Protein AF-A0A0K2XZB3-F1 (afdb_monomer)

InterPro domains:
  IPR000307 Small ribosomal subunit protein bS16 [MF_00385] (25-99)
  IPR000307 Small ribosomal subunit protein bS16 [PF00886] (32-90)
  IPR000307 Small ribosomal subunit protein bS16 [PTHR12919] (28-97)
  IPR000307 Small ribosomal subunit protein bS16 [TIGR00002] (28-97)
  IPR020592 Small ribosomal subunit protein bS16, conserved site [PS00732] (26-35)
  IPR023803 Small ribosomal subunit protein bS16 domain superfamily [G3DSA:3.30.1320.10] (10-99)
  IPR023803 Small ribosomal subunit protein bS16 domain superfamily [SSF54565] (26-97)

Foldseek 3Di:
DVVVVVVVVVVVVVVVVVQLVQLLQKAFEWAWDDDVVFTKTWGFIAGNPDDRNDDGPDTFWIWGVPDVVTDTDGNPVVVVVSVVSNYYYDPVVVVSVVD

Solvent-accessible surface area (backbone atoms only — not comparable to full-atom values): 5545 Å² total; per-residue (Å²): 112,73,70,58,56,56,51,53,54,51,51,53,54,51,52,50,54,51,48,51,55,52,25,61,41,22,29,35,36,74,24,76,43,74,54,91,99,40,66,30,31,37,34,27,35,27,56,64,88,52,58,71,74,51,86,61,79,44,76,49,35,37,37,34,76,78,45,90,71,66,46,73,46,69,45,63,68,61,51,51,51,42,46,73,64,42,33,42,70,35,74,69,50,56,58,59,77,74,108

Structure (mmCIF, N/CA/C/O backbone):
data_AF-A0A0K2XZB3-F1
#
_entry.id   AF-A0A0K2XZB3-F1
#
loop_
_atom_site.group_PDB
_atom_site.id
_atom_site.type_symbol
_atom_site.label_atom_id
_atom_site.label_alt_id
_atom_site.label_comp_id
_atom_site.label_asym_id
_atom_site.label_entity_id
_atom_site.label_seq_id
_atom_site.pdbx_PDB_ins_code
_atom_site.Cartn_x
_atom_site.Cartn_y
_atom_site.Cartn_z
_atom_site.occupancy
_atom_site.B_iso_or_equiv
_atom_site.auth_seq_id
_atom_site.auth_comp_id
_atom_site.auth_asym_id
_atom_site.auth_atom_id
_atom_site.pdbx_PDB_model_num
ATOM 1 N N . MET A 1 1 ? -35.235 17.459 28.196 1.00 66.69 1 MET A N 1
ATOM 2 C CA . MET A 1 1 ? -33.945 17.971 27.679 1.00 66.69 1 MET A CA 1
ATOM 3 C C . MET A 1 1 ? -32.766 17.038 27.978 1.00 66.69 1 MET A C 1
ATOM 5 O O . MET A 1 1 ? -32.138 16.607 27.024 1.00 66.69 1 MET A O 1
ATOM 9 N N . LEU A 1 2 ? -32.527 16.608 29.227 1.00 73.12 2 LEU A N 1
ATOM 10 C CA . LEU A 1 2 ? -31.415 15.694 29.593 1.00 73.12 2 LEU A CA 1
ATOM 11 C C . LEU A 1 2 ? -31.418 14.312 28.899 1.00 73.12 2 LEU A C 1
ATOM 13 O O . LEU A 1 2 ? -30.364 13.754 28.617 1.00 73.12 2 LEU A O 1
ATOM 17 N N . LYS A 1 3 ? -32.592 13.748 28.578 1.00 77.06 3 LYS A N 1
ATOM 18 C CA . LYS A 1 3 ? -32.668 12.493 27.803 1.00 77.06 3 LYS A CA 1
ATOM 19 C C . LYS A 1 3 ? -32.130 12.648 26.373 1.00 77.06 3 LYS A C 1
ATOM 21 O O . LYS A 1 3 ? -31.549 11.704 25.852 1.00 77.06 3 LYS A O 1
ATOM 26 N N . GLN A 1 4 ? -32.302 13.823 25.762 1.00 78.19 4 GLN A N 1
ATOM 27 C CA . GLN A 1 4 ? -31.879 14.085 24.384 1.00 78.1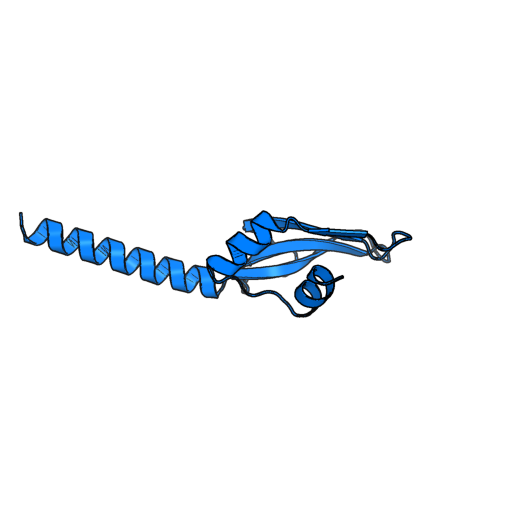9 4 GLN A CA 1
ATOM 28 C C . GLN A 1 4 ? -30.353 14.228 24.286 1.00 78.19 4 GLN A C 1
ATOM 30 O O . GLN A 1 4 ? -29.757 13.677 23.366 1.00 78.19 4 GLN A O 1
ATOM 35 N N . SER A 1 5 ? -29.717 14.902 25.255 1.00 77.94 5 SER A N 1
ATOM 36 C CA . SER A 1 5 ? -28.254 15.047 25.299 1.00 77.94 5 SER A CA 1
ATOM 37 C C . SER A 1 5 ? -27.554 13.701 25.500 1.00 77.94 5 SER A C 1
ATOM 39 O O . SER A 1 5 ? -26.601 13.394 24.792 1.00 77.94 5 SER A O 1
ATOM 41 N N . LEU A 1 6 ? -28.088 12.847 26.381 1.00 81.31 6 LEU A N 1
ATOM 42 C CA . LEU A 1 6 ? -27.543 11.509 26.627 1.00 81.31 6 LEU A CA 1
ATOM 43 C C . LEU A 1 6 ? -27.690 10.570 25.411 1.00 81.31 6 LEU A C 1
ATOM 45 O O . LEU A 1 6 ? -26.861 9.687 25.200 1.00 81.31 6 LEU A O 1
ATOM 49 N N . LEU A 1 7 ? -28.757 10.732 24.618 1.00 79.00 7 LEU A N 1
ATOM 50 C CA . LEU A 1 7 ? -28.970 9.990 23.367 1.00 79.00 7 LEU A CA 1
ATOM 51 C C . LEU A 1 7 ? -27.966 10.405 22.278 1.00 79.00 7 LEU A C 1
ATOM 53 O O . LEU A 1 7 ? -27.424 9.531 21.604 1.00 79.00 7 LEU A O 1
ATOM 57 N N . LEU A 1 8 ? -27.689 11.707 22.151 1.00 77.62 8 LEU A N 1
ATOM 58 C CA . LEU A 1 8 ? -26.716 12.266 21.201 1.00 77.62 8 LEU A CA 1
ATOM 59 C C . LEU A 1 8 ? -25.267 11.865 21.529 1.00 77.62 8 LEU A C 1
ATOM 61 O O . LEU A 1 8 ? -24.496 11.513 20.635 1.00 77.62 8 LEU A O 1
ATOM 65 N N . GLU A 1 9 ? -24.883 11.854 22.808 1.00 85.38 9 GLU A N 1
ATOM 66 C CA . GLU A 1 9 ? -23.560 11.352 23.207 1.00 85.38 9 GLU A CA 1
ATOM 67 C C . GLU A 1 9 ? -23.398 9.862 22.881 1.00 85.38 9 GLU A C 1
ATOM 69 O O . GLU A 1 9 ? -22.380 9.443 22.325 1.00 85.38 9 GLU A O 1
ATOM 74 N N . LYS A 1 10 ? -24.426 9.050 23.159 1.00 77.75 10 LYS A N 1
ATOM 75 C CA . LYS A 1 10 ? -24.409 7.612 22.857 1.00 77.75 10 LYS A CA 1
ATOM 76 C C . LYS A 1 10 ? -24.311 7.329 21.357 1.00 77.75 10 LYS A C 1
ATOM 78 O O . LYS A 1 10 ? -23.560 6.430 20.979 1.00 77.75 10 LYS A O 1
ATOM 83 N N . SER A 1 11 ? -25.024 8.071 20.503 1.00 77.25 11 SER A N 1
ATOM 84 C CA . SER A 1 11 ? -24.941 7.881 19.045 1.00 77.25 11 SER A CA 1
ATOM 85 C C . SER A 1 11 ? -23.543 8.202 18.517 1.00 77.25 11 SER A C 1
ATOM 87 O O . SER A 1 11 ? -22.977 7.402 17.775 1.00 77.25 11 SER A O 1
ATOM 89 N N . THR A 1 12 ? -22.941 9.292 18.998 1.00 86.19 12 THR A N 1
ATOM 90 C CA . THR A 1 12 ? -21.577 9.707 18.633 1.00 86.19 12 THR A CA 1
ATOM 91 C C . THR A 1 12 ? -20.544 8.633 18.991 1.00 86.19 12 THR A C 1
ATOM 93 O O . THR A 1 12 ? -19.679 8.283 18.188 1.00 86.19 12 THR A O 1
ATOM 96 N N . ILE A 1 13 ? -20.650 8.044 20.186 1.00 85.12 13 ILE A N 1
ATOM 97 C CA . ILE A 1 13 ? -19.749 6.969 20.631 1.00 85.12 13 ILE A CA 1
ATOM 98 C C . ILE A 1 13 ? -19.900 5.715 19.756 1.00 85.12 13 ILE A C 1
ATOM 100 O O . ILE A 1 13 ? -18.898 5.101 19.383 1.00 85.12 13 ILE A O 1
ATOM 104 N N . ILE A 1 14 ? -21.130 5.331 19.403 1.00 81.12 14 ILE A N 1
ATOM 105 C CA . ILE A 1 14 ? -21.391 4.156 18.557 1.00 81.12 14 ILE A CA 1
ATOM 106 C C . ILE A 1 14 ? -20.852 4.367 17.138 1.00 81.12 14 ILE A C 1
ATOM 108 O O . ILE A 1 14 ? -20.216 3.463 16.590 1.00 81.12 14 ILE A O 1
ATOM 112 N N . GLU A 1 15 ? -21.065 5.544 16.554 1.00 79.44 15 GLU A N 1
ATOM 113 C CA . GLU A 1 15 ? -20.529 5.897 15.237 1.00 79.44 15 GLU A CA 1
ATOM 114 C C . GLU A 1 15 ? -19.000 5.852 15.228 1.00 79.44 15 GLU A C 1
ATOM 116 O O . GLU A 1 15 ? -18.410 5.221 14.346 1.00 79.44 15 GLU A O 1
ATOM 121 N N . ASN A 1 16 ? -18.361 6.412 16.258 1.00 80.62 16 ASN A N 1
ATOM 122 C CA . ASN A 1 16 ? -16.913 6.351 16.427 1.00 80.62 16 ASN A CA 1
ATOM 123 C C . ASN A 1 16 ? -16.420 4.902 16.537 1.00 80.62 16 ASN A C 1
ATOM 125 O O . ASN A 1 16 ? -15.520 4.513 15.798 1.00 80.62 16 ASN A O 1
ATOM 129 N N . LEU A 1 17 ? -17.051 4.063 17.367 1.00 78.81 17 LEU A N 1
ATOM 130 C CA . LEU A 1 17 ? -16.705 2.64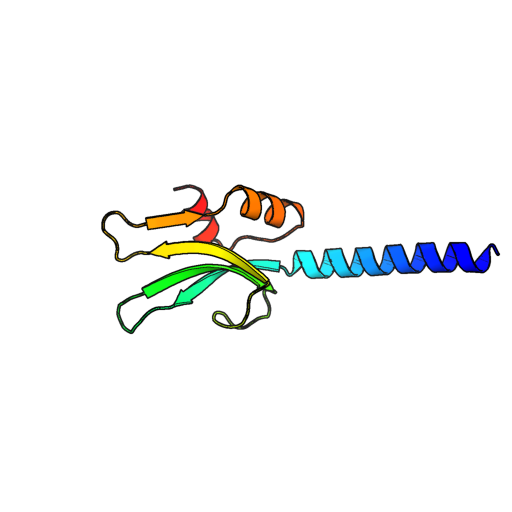0 17.499 1.00 78.81 17 LEU A CA 1
ATOM 131 C C . LEU A 1 17 ? -16.841 1.873 16.175 1.00 78.81 17 LEU A C 1
ATOM 133 O O . LEU A 1 17 ? -16.004 1.026 15.844 1.00 78.81 17 LEU A O 1
ATOM 137 N N . GLN A 1 18 ? -17.889 2.154 15.399 1.00 74.31 18 GLN A N 1
ATOM 138 C CA . GLN A 1 18 ? -18.074 1.563 14.074 1.00 74.31 18 GLN A CA 1
ATOM 139 C C . GLN A 1 18 ? -17.023 2.061 13.076 1.00 74.31 18 GLN A C 1
ATOM 141 O O . GLN A 1 18 ? -16.538 1.270 12.262 1.00 74.31 18 GLN A O 1
ATOM 146 N N . GLN A 1 19 ? -16.646 3.339 13.144 1.00 74.44 19 GLN A N 1
ATOM 147 C CA . GLN A 1 19 ? -15.597 3.924 12.316 1.00 74.44 19 GLN A CA 1
ATOM 148 C C . GLN A 1 19 ? -14.232 3.301 12.629 1.00 74.44 19 GLN A C 1
ATOM 150 O O . GLN A 1 19 ? -13.529 2.892 11.707 1.00 74.44 19 GLN A O 1
ATOM 155 N N . THR A 1 20 ? -13.880 3.130 13.907 1.00 75.19 20 THR A N 1
ATOM 156 C CA . THR A 1 20 ? -12.624 2.482 14.313 1.00 75.19 20 THR A CA 1
ATOM 157 C C . THR A 1 20 ? -12.562 1.034 13.824 1.00 75.19 20 THR A C 1
ATOM 159 O O . THR A 1 20 ? -11.548 0.611 13.269 1.00 75.19 20 THR A O 1
ATOM 162 N N . LYS A 1 21 ? -13.665 0.277 13.945 1.00 75.56 21 LYS A N 1
ATOM 163 C CA . LYS A 1 21 ? -13.754 -1.094 13.411 1.00 75.56 21 LYS A CA 1
ATOM 164 C C . LYS A 1 21 ? -13.608 -1.143 11.891 1.00 75.56 21 LYS A C 1
ATOM 166 O O . LYS A 1 21 ? -12.936 -2.035 11.377 1.00 75.56 21 LYS A O 1
ATOM 171 N N . ARG A 1 22 ? -14.222 -0.201 11.167 1.00 74.38 22 ARG A N 1
ATOM 172 C CA . ARG A 1 22 ? -14.071 -0.094 9.707 1.00 74.38 22 ARG A CA 1
ATOM 173 C C . ARG A 1 22 ? -12.625 0.209 9.326 1.00 74.38 22 ARG A C 1
ATOM 175 O O . ARG A 1 22 ? -12.086 -0.475 8.463 1.00 74.38 22 ARG A O 1
ATOM 182 N N . ASN A 1 23 ? -11.977 1.144 10.015 1.00 77.31 23 ASN A N 1
ATOM 183 C CA . ASN A 1 23 ? -10.592 1.502 9.730 1.00 77.31 23 ASN A CA 1
ATOM 184 C C . ASN A 1 23 ? -9.602 0.364 10.030 1.00 77.31 23 ASN A C 1
ATOM 186 O O . ASN A 1 23 ? -8.661 0.170 9.268 1.00 77.31 23 ASN A O 1
ATOM 190 N N . ALA A 1 24 ? -9.839 -0.442 11.072 1.00 76.00 24 ALA A N 1
ATOM 191 C CA . ALA A 1 24 ? -9.025 -1.627 11.372 1.00 76.00 24 ALA A CA 1
ATOM 192 C C . ALA A 1 24 ? -9.080 -2.703 10.266 1.00 76.00 24 ALA A C 1
ATOM 194 O O . ALA A 1 24 ? -8.163 -3.516 10.133 1.00 76.00 24 ALA A O 1
ATOM 195 N N . MET A 1 25 ? -10.155 -2.703 9.472 1.00 88.88 25 MET A N 1
ATOM 196 C CA . MET A 1 25 ? -10.349 -3.580 8.314 1.00 88.88 25 MET A CA 1
ATOM 197 C C . MET A 1 25 ? -9.815 -2.967 7.010 1.00 88.88 25 MET A C 1
ATOM 199 O O . MET A 1 25 ? -9.833 -3.645 5.977 1.00 88.88 25 MET A O 1
ATOM 203 N N . THR A 1 26 ? -9.325 -1.725 7.044 1.00 95.50 26 THR A N 1
ATOM 204 C CA . THR A 1 26 ? -8.707 -1.035 5.910 1.00 95.50 26 THR A CA 1
ATOM 205 C C . THR A 1 26 ? -7.261 -1.492 5.732 1.00 95.50 26 THR A C 1
ATOM 207 O O . THR A 1 26 ? -6.474 -1.560 6.677 1.00 95.50 26 THR A O 1
ATOM 210 N N . ILE A 1 27 ? -6.893 -1.802 4.494 1.00 96.75 27 ILE A N 1
ATOM 211 C CA . ILE A 1 27 ? -5.567 -2.272 4.116 1.00 96.75 27 ILE A CA 1
ATOM 212 C C . ILE A 1 27 ? -5.035 -1.489 2.914 1.00 96.75 27 ILE A C 1
ATOM 214 O O . ILE A 1 27 ? -5.762 -1.211 1.957 1.00 96.75 27 ILE A O 1
ATOM 218 N N . VAL A 1 28 ? -3.742 -1.185 2.944 1.00 97.38 28 VAL A N 1
ATOM 219 C CA . VAL A 1 28 ? -2.963 -0.714 1.802 1.00 97.38 28 VAL A CA 1
ATOM 220 C C . VAL A 1 28 ? -2.340 -1.923 1.112 1.00 97.38 28 VAL A C 1
ATOM 222 O O . VAL A 1 28 ? -1.485 -2.618 1.673 1.00 97.38 28 VAL A O 1
ATOM 225 N N . ARG A 1 29 ? -2.778 -2.208 -0.113 1.00 97.25 29 ARG A N 1
ATOM 226 C CA . ARG A 1 29 ? -2.362 -3.404 -0.858 1.00 97.25 29 ARG A CA 1
ATOM 227 C C . ARG A 1 29 ? -2.127 -3.113 -2.334 1.00 97.25 29 ARG A C 1
ATOM 229 O O . ARG A 1 29 ? -2.537 -2.081 -2.857 1.00 97.25 29 ARG A O 1
ATOM 236 N N . LEU A 1 30 ? -1.485 -4.065 -3.007 1.00 97.88 30 LEU A N 1
ATOM 237 C CA . LEU A 1 30 ? -1.313 -4.029 -4.455 1.00 97.88 30 LEU A CA 1
ATOM 238 C C . LEU A 1 30 ? -2.543 -4.594 -5.165 1.00 97.88 30 LEU A C 1
ATOM 240 O O . LEU A 1 30 ? -2.957 -5.727 -4.911 1.00 97.88 30 LEU A O 1
ATOM 244 N N . THR A 1 31 ? -3.062 -3.835 -6.121 1.00 97.19 31 THR A N 1
ATOM 245 C CA . THR A 1 31 ? -4.043 -4.310 -7.098 1.00 97.19 31 THR A CA 1
ATOM 246 C C . THR A 1 31 ? -3.342 -4.534 -8.425 1.00 97.19 31 THR A C 1
ATOM 248 O O . THR A 1 31 ? -2.597 -3.670 -8.894 1.00 97.19 31 THR A O 1
ATOM 251 N N . ARG A 1 32 ? -3.555 -5.706 -9.036 1.00 95.50 32 ARG A N 1
ATOM 252 C CA . ARG A 1 32 ? -2.916 -6.024 -10.310 1.00 95.50 32 ARG A CA 1
ATOM 253 C C . ARG A 1 32 ? -3.696 -5.360 -11.437 1.00 95.50 32 ARG A C 1
ATOM 255 O O . ARG A 1 32 ? -4.917 -5.396 -11.504 1.00 95.50 32 ARG A O 1
ATOM 262 N N . SER A 1 33 ? -2.959 -4.775 -12.356 1.00 93.75 33 SER A N 1
ATOM 263 C CA . SER A 1 33 ? -3.440 -4.183 -13.592 1.00 93.75 33 SER A CA 1
ATOM 264 C C . SER A 1 33 ? -2.471 -4.536 -14.725 1.00 93.75 33 SER A C 1
ATOM 266 O O . SER A 1 33 ? -1.432 -5.172 -14.520 1.00 93.75 33 SER A O 1
ATOM 268 N N . GLY A 1 34 ? -2.825 -4.144 -15.944 1.00 93.62 34 GLY A N 1
ATOM 269 C CA . GLY A 1 34 ? -2.012 -4.400 -17.129 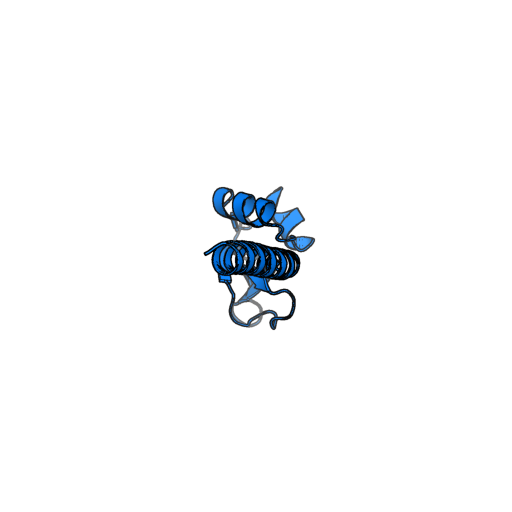1.00 93.62 34 GLY A CA 1
ATOM 270 C C . GLY A 1 34 ? -2.389 -5.682 -17.869 1.00 93.62 34 GLY A C 1
ATOM 271 O O . GLY A 1 34 ? -3.387 -6.341 -17.578 1.00 93.62 34 GLY A O 1
ATOM 272 N N . ARG A 1 35 ? -1.597 -6.002 -18.893 1.00 95.31 35 ARG A N 1
ATOM 273 C CA . ARG A 1 35 ? -1.880 -7.088 -19.843 1.00 95.31 35 ARG A CA 1
ATOM 274 C C . ARG A 1 35 ? -1.167 -8.379 -19.433 1.00 95.31 35 ARG A C 1
ATOM 276 O O . ARG A 1 35 ? -0.306 -8.405 -18.548 1.00 95.31 35 ARG A O 1
ATOM 283 N N . LYS A 1 36 ? -1.489 -9.483 -20.113 1.00 95.88 36 LYS A N 1
ATOM 284 C CA . LYS A 1 36 ? -0.734 -10.741 -19.994 1.00 95.88 36 LYS A CA 1
ATOM 285 C C . LYS A 1 36 ? 0.760 -10.470 -20.224 1.00 95.88 36 LYS A C 1
ATOM 287 O O . LYS A 1 36 ? 1.115 -9.750 -21.151 1.00 95.88 36 LYS A O 1
ATOM 292 N N 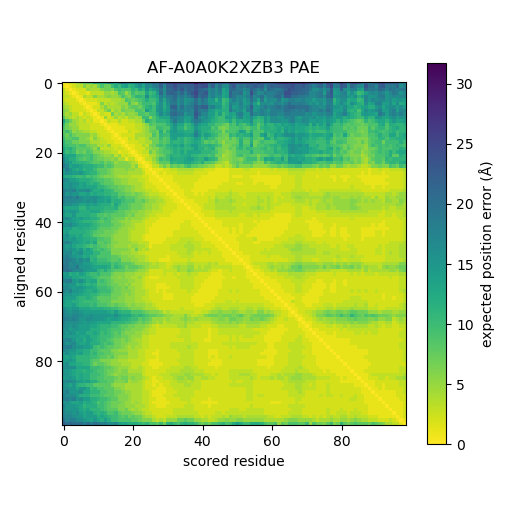. LYS A 1 37 ? 1.618 -11.018 -19.351 1.00 94.69 37 LYS A N 1
ATOM 293 C CA . LYS A 1 37 ? 3.080 -10.789 -19.322 1.00 94.69 37 LYS A CA 1
ATOM 294 C C . LYS A 1 37 ? 3.519 -9.318 -19.182 1.00 94.69 37 LYS A C 1
ATOM 296 O O . LYS A 1 37 ? 4.704 -9.035 -19.284 1.00 94.69 37 LYS A O 1
ATOM 301 N N . LYS A 1 38 ? 2.594 -8.391 -18.910 1.00 96.38 38 LYS A N 1
ATOM 302 C CA . LYS A 1 38 ? 2.886 -6.974 -18.675 1.00 96.38 38 LYS A CA 1
ATOM 303 C C . LYS A 1 38 ? 2.237 -6.500 -17.364 1.00 96.38 38 LYS A C 1
ATOM 305 O O . LYS A 1 38 ? 1.226 -5.796 -17.418 1.00 96.38 38 LYS A O 1
ATOM 310 N N . PRO A 1 39 ? 2.738 -6.953 -16.196 1.00 96.12 39 PRO A N 1
ATOM 311 C CA . PRO A 1 39 ? 2.177 -6.576 -14.905 1.00 96.12 39 PRO A CA 1
ATOM 312 C C . PRO A 1 39 ? 2.415 -5.097 -14.594 1.00 96.12 39 PRO A C 1
ATOM 314 O O . PRO A 1 39 ? 3.525 -4.594 -14.729 1.00 96.12 39 PRO A O 1
ATOM 317 N N . PHE A 1 40 ? 1.372 -4.441 -14.104 1.00 97.00 40 PHE A N 1
ATOM 318 C CA . PHE A 1 40 ? 1.414 -3.121 -13.489 1.00 97.00 40 PHE A CA 1
ATOM 319 C C . PHE A 1 40 ? 0.636 -3.201 -12.179 1.00 97.00 40 PHE A C 1
ATOM 321 O O . PHE A 1 40 ? -0.389 -3.880 -12.128 1.00 97.00 40 PHE A O 1
ATOM 328 N N . TYR A 1 41 ? 1.091 -2.548 -11.119 1.00 97.50 41 TYR A N 1
ATOM 329 C CA . TYR A 1 41 ? 0.416 -2.621 -9.826 1.00 97.50 41 TYR A CA 1
ATOM 330 C C . TYR A 1 41 ? 0.017 -1.234 -9.361 1.00 97.50 41 TYR A C 1
ATOM 332 O O . TYR A 1 41 ? 0.837 -0.327 -9.360 1.00 97.50 41 TYR A O 1
ATOM 340 N N . ARG A 1 42 ? -1.232 -1.069 -8.931 1.00 97.56 42 ARG A N 1
ATOM 341 C CA . ARG A 1 42 ? -1.663 0.129 -8.203 1.00 97.56 42 ARG A CA 1
ATOM 342 C C . ARG A 1 42 ? -1.521 -0.121 -6.711 1.00 97.56 42 ARG A C 1
ATOM 344 O O . ARG A 1 42 ? -1.810 -1.228 -6.255 1.00 97.56 42 ARG A O 1
ATOM 351 N N . ILE A 1 43 ? -1.093 0.890 -5.969 1.00 97.75 43 ILE A N 1
ATOM 352 C CA . ILE A 1 43 ? -1.048 0.868 -4.508 1.00 97.75 43 ILE A CA 1
ATOM 353 C C . ILE A 1 43 ? -2.335 1.531 -4.039 1.00 97.75 43 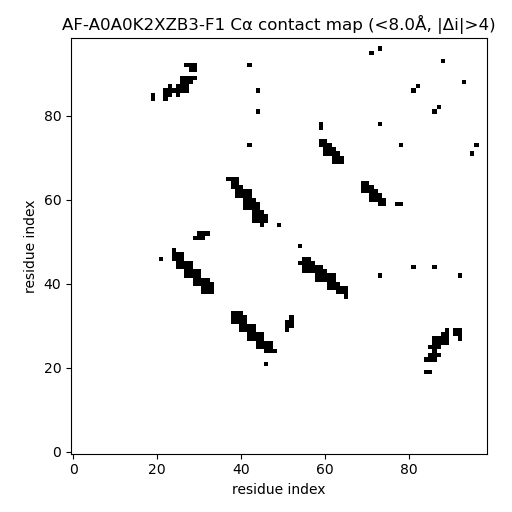ILE A C 1
ATOM 355 O O . ILE A 1 43 ? -2.536 2.728 -4.239 1.00 97.75 43 ILE A O 1
ATOM 359 N N . VAL A 1 44 ? -3.239 0.729 -3.484 1.00 98.00 44 VAL A N 1
ATOM 360 C CA . VAL A 1 44 ? -4.600 1.164 -3.172 1.00 98.00 44 VAL A CA 1
ATOM 361 C C . VAL A 1 44 ? -4.930 0.942 -1.710 1.00 98.00 44 VAL A C 1
ATOM 363 O O . VAL A 1 44 ? -4.491 -0.032 -1.096 1.00 98.00 44 VAL A O 1
ATOM 366 N N . VAL A 1 45 ? -5.764 1.829 -1.186 1.00 97.69 45 VAL A N 1
ATOM 367 C CA . VAL A 1 45 ? -6.381 1.733 0.130 1.00 97.69 45 VAL A CA 1
ATOM 368 C C . VAL A 1 45 ? -7.780 1.174 -0.045 1.00 97.69 45 VAL A C 1
ATOM 370 O O . VAL A 1 45 ? -8.595 1.713 -0.796 1.00 97.69 45 VAL A O 1
ATOM 373 N N . THR A 1 46 ? -8.078 0.062 0.612 1.00 96.69 46 THR A N 1
ATOM 374 C CA . THR A 1 46 ? -9.370 -0.608 0.459 1.00 96.69 46 THR A CA 1
ATOM 375 C C . THR A 1 46 ? -9.717 -1.442 1.681 1.00 96.69 46 THR A C 1
ATOM 377 O O . THR A 1 46 ? -8.872 -1.696 2.531 1.00 96.69 46 THR A O 1
ATOM 380 N N . ASP A 1 47 ? -10.963 -1.890 1.769 1.00 94.75 47 ASP A N 1
ATOM 381 C CA . ASP A 1 47 ? -11.360 -2.868 2.777 1.00 94.75 47 ASP A CA 1
ATOM 382 C C . ASP A 1 47 ? -10.742 -4.234 2.441 1.00 94.75 47 ASP A C 1
ATOM 384 O O . ASP A 1 47 ? -10.835 -4.720 1.308 1.00 94.75 47 ASP A O 1
ATOM 388 N N . SER A 1 48 ? -10.116 -4.861 3.431 1.00 93.06 48 SER A N 1
ATOM 389 C CA . SER A 1 48 ? -9.451 -6.164 3.328 1.00 93.06 48 SER A CA 1
ATOM 390 C C . SER A 1 48 ? -10.326 -7.274 2.740 1.00 93.06 48 SER A C 1
ATOM 392 O O . SER A 1 48 ? -9.809 -8.137 2.030 1.00 93.06 48 SER A O 1
ATOM 394 N N . ARG A 1 49 ? -11.646 -7.225 2.953 1.00 91.38 49 ARG A N 1
ATOM 395 C CA . ARG A 1 49 ? -12.607 -8.229 2.468 1.00 91.38 49 ARG A CA 1
ATOM 396 C C . ARG A 1 49 ? -12.905 -8.099 0.977 1.00 91.38 49 ARG A C 1
ATOM 398 O O . ARG A 1 49 ? -13.437 -9.027 0.369 1.00 91.38 49 ARG A O 1
ATOM 405 N N . LYS A 1 50 ? -12.594 -6.956 0.356 1.00 93.81 50 LYS A N 1
ATOM 406 C CA . LYS A 1 50 ? -12.874 -6.742 -1.069 1.00 93.81 50 LYS A CA 1
ATOM 407 C C . LYS A 1 50 ? -11.966 -7.603 -1.943 1.00 93.81 50 LYS A C 1
ATOM 409 O O . LYS A 1 50 ? -10.783 -7.786 -1.649 1.00 93.81 50 LYS A O 1
ATOM 414 N N . ARG A 1 51 ? -12.487 -8.035 -3.098 1.00 95.25 51 ARG A N 1
ATOM 415 C CA . ARG A 1 51 ? -11.715 -8.708 -4.164 1.00 95.25 51 ARG A CA 1
ATOM 416 C C . ARG A 1 51 ? -10.466 -7.900 -4.531 1.00 95.25 51 ARG A C 1
ATOM 418 O O . ARG A 1 51 ? -10.545 -6.676 -4.588 1.00 95.25 51 ARG A O 1
ATOM 425 N N . ARG A 1 52 ? -9.345 -8.573 -4.831 1.00 94.06 52 ARG A N 1
ATOM 426 C CA . ARG A 1 52 ? -8.039 -7.941 -5.133 1.00 94.06 52 ARG A CA 1
ATOM 427 C C . ARG A 1 52 ? -8.135 -6.791 -6.142 1.00 94.06 52 ARG A C 1
ATOM 429 O O . ARG A 1 52 ? -7.618 -5.712 -5.876 1.00 94.06 52 ARG A O 1
ATOM 436 N N . ASP A 1 53 ? -8.813 -7.037 -7.262 1.00 92.31 53 ASP A N 1
ATOM 437 C CA . ASP A 1 53 ? -8.944 -6.084 -8.375 1.00 92.31 53 ASP A CA 1
ATOM 438 C C . ASP A 1 53 ? -10.321 -5.395 -8.406 1.00 92.31 53 ASP A C 1
ATOM 440 O O . ASP A 1 53 ? -10.738 -4.870 -9.433 1.00 92.31 53 ASP A O 1
ATOM 444 N N . GLY A 1 54 ? -11.058 -5.439 -7.290 1.00 90.94 54 GLY A N 1
ATOM 445 C CA . GLY A 1 54 ? -12.319 -4.715 -7.134 1.00 90.94 54 GLY A CA 1
ATOM 446 C C . GLY A 1 54 ? -12.107 -3.237 -6.800 1.00 90.94 54 GLY A C 1
ATOM 447 O O . GLY A 1 54 ? -10.983 -2.742 -6.774 1.00 90.94 54 GLY A O 1
ATOM 448 N N . GLY A 1 55 ? -13.200 -2.537 -6.492 1.00 92.94 55 GLY A N 1
ATOM 44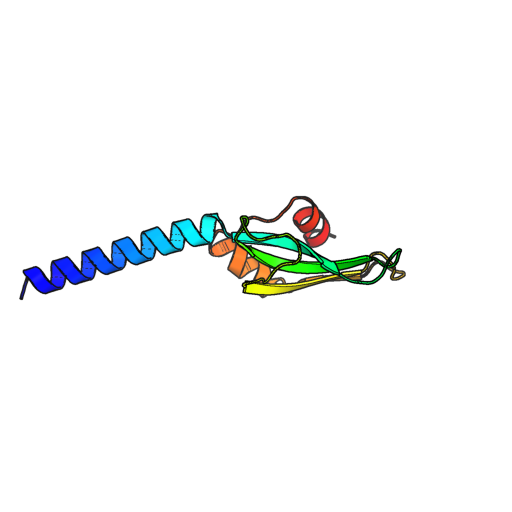9 C CA . GLY A 1 55 ? -13.147 -1.123 -6.116 1.00 92.94 55 GLY A CA 1
ATOM 450 C C . GLY A 1 55 ? -12.335 -0.859 -4.842 1.00 92.94 55 GLY A C 1
ATOM 451 O O . GLY A 1 55 ? -12.314 -1.666 -3.907 1.00 92.94 55 GLY A O 1
ATOM 452 N N . TRP A 1 56 ? -11.710 0.311 -4.788 1.00 96.00 56 TRP A N 1
ATOM 453 C CA . TRP A 1 56 ? -10.923 0.805 -3.659 1.00 96.00 56 TRP A CA 1
ATOM 454 C C . TRP A 1 56 ? -11.480 2.139 -3.150 1.00 96.00 56 TRP A C 1
ATOM 456 O O . TRP A 1 56 ? -12.342 2.733 -3.790 1.00 96.00 56 TRP A O 1
ATOM 466 N N . ILE A 1 57 ? -11.029 2.561 -1.969 1.00 95.38 57 ILE A N 1
ATOM 467 C CA . ILE A 1 57 ? -11.368 3.862 -1.376 1.00 95.38 57 ILE A CA 1
ATOM 468 C C . ILE A 1 57 ? -10.515 4.940 -2.045 1.00 95.38 57 ILE A C 1
ATOM 470 O O . ILE A 1 57 ? -11.035 5.942 -2.518 1.00 95.38 57 ILE A O 1
ATOM 474 N N . GLU A 1 58 ? -9.207 4.693 -2.139 1.00 96.69 58 GLU A N 1
ATOM 475 C CA . GLU A 1 58 ? -8.241 5.635 -2.702 1.00 96.69 58 GLU A CA 1
ATOM 476 C C . GLU A 1 58 ? -7.071 4.902 -3.373 1.00 96.69 58 GLU A C 1
ATOM 478 O O . GLU A 1 58 ? -6.697 3.803 -2.962 1.00 96.69 58 GLU A O 1
ATOM 483 N N . SER A 1 59 ? -6.497 5.497 -4.420 1.00 97.25 59 SER A N 1
ATOM 484 C CA . SER A 1 59 ? -5.258 5.035 -5.052 1.00 97.25 59 SER A CA 1
ATOM 485 C C . SER A 1 59 ? -4.150 6.015 -4.700 1.00 97.25 59 SER A C 1
ATOM 487 O O . SER A 1 59 ? -4.182 7.147 -5.162 1.00 97.25 59 SER A O 1
ATOM 489 N N . ILE A 1 60 ? -3.169 5.565 -3.923 1.00 97.88 60 ILE A N 1
ATOM 490 C CA . ILE A 1 60 ? -2.105 6.414 -3.361 1.00 97.88 60 ILE A CA 1
ATOM 491 C C . ILE A 1 60 ? -0.757 6.211 -4.062 1.00 97.88 60 ILE A C 1
ATOM 493 O O . ILE A 1 60 ? 0.278 6.650 -3.576 1.00 97.88 60 ILE A O 1
ATOM 497 N N . GLY A 1 61 ? -0.733 5.479 -5.176 1.00 97.31 61 GLY A N 1
ATOM 498 C CA . GLY A 1 61 ? 0.502 5.235 -5.905 1.00 97.31 61 GLY A CA 1
ATOM 499 C C . GLY A 1 61 ? 0.434 4.071 -6.878 1.00 97.31 61 GLY A C 1
ATOM 500 O O . GLY A 1 61 ? -0.622 3.478 -7.125 1.00 97.31 61 GLY A O 1
ATOM 501 N N . TYR A 1 62 ? 1.593 3.713 -7.420 1.00 97.50 62 TYR A N 1
ATOM 502 C CA . TYR A 1 62 ? 1.756 2.564 -8.297 1.00 97.50 62 TYR A CA 1
ATOM 503 C C . TYR A 1 62 ? 3.179 2.002 -8.258 1.00 97.50 62 TYR A C 1
ATOM 505 O O . TYR A 1 62 ? 4.133 2.628 -7.805 1.00 97.50 62 TYR A O 1
ATOM 513 N N . TYR A 1 63 ? 3.301 0.785 -8.771 1.00 97.12 63 TYR A N 1
ATOM 514 C CA . TYR A 1 63 ? 4.547 0.071 -8.955 1.00 97.12 63 TYR A CA 1
ATOM 515 C C . TYR A 1 63 ? 4.591 -0.533 -10.361 1.00 97.12 63 TYR A C 1
ATOM 517 O O . TYR A 1 63 ? 3.738 -1.346 -10.740 1.00 97.12 63 TYR A O 1
ATOM 525 N N . ASN A 1 64 ? 5.613 -0.150 -11.124 1.00 96.56 64 ASN A N 1
ATOM 526 C CA . ASN A 1 64 ? 5.906 -0.689 -12.442 1.00 96.56 64 ASN A CA 1
ATOM 527 C C . ASN A 1 64 ? 7.185 -1.550 -12.395 1.00 96.56 64 ASN A C 1
ATOM 529 O O . ASN A 1 64 ? 8.292 -1.011 -12.384 1.00 96.56 64 ASN A O 1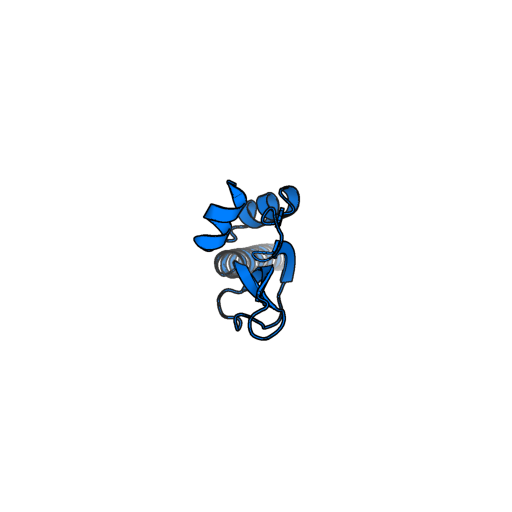
ATOM 533 N N . PRO A 1 65 ? 7.069 -2.891 -12.383 1.00 95.38 65 PRO A N 1
ATOM 534 C CA . PRO A 1 65 ? 8.229 -3.781 -12.387 1.00 95.38 65 PRO A CA 1
ATOM 535 C C . PRO A 1 65 ? 8.936 -3.874 -13.748 1.00 95.38 65 PRO A C 1
ATOM 537 O O . PRO A 1 65 ? 10.024 -4.439 -13.798 1.00 95.38 65 PRO A O 1
ATOM 540 N N . LEU A 1 66 ? 8.304 -3.417 -14.836 1.00 95.12 66 LEU A N 1
ATOM 541 C CA . LEU A 1 66 ? 8.814 -3.566 -16.205 1.00 95.12 66 LEU A CA 1
ATOM 542 C C . LEU A 1 66 ? 9.637 -2.372 -16.679 1.00 95.12 66 LEU A C 1
ATOM 544 O O . LEU A 1 66 ? 10.298 -2.471 -17.708 1.00 95.12 66 LEU A O 1
ATOM 548 N N . SER A 1 67 ? 9.555 -1.237 -15.987 1.00 92.94 67 SER A N 1
ATOM 549 C CA . SER A 1 67 ? 10.403 -0.093 -16.297 1.00 92.94 67 SER A CA 1
ATOM 550 C C . SER A 1 67 ? 11.846 -0.379 -15.876 1.00 92.94 67 SER A C 1
ATOM 552 O O . SER A 1 67 ? 12.090 -1.112 -14.914 1.00 92.94 67 SER A O 1
ATOM 554 N N . ASN A 1 68 ? 12.798 0.219 -16.591 1.00 89.88 68 ASN A N 1
ATOM 555 C CA . ASN A 1 68 ? 14.209 0.206 -16.228 1.00 89.88 68 ASN A CA 1
ATOM 556 C C . ASN A 1 68 ? 14.689 1.661 -16.059 1.00 89.88 68 ASN A C 1
ATOM 558 O O . ASN A 1 68 ? 14.799 2.351 -17.073 1.00 89.88 68 ASN A O 1
ATOM 562 N N . PRO A 1 69 ? 14.923 2.147 -14.824 1.00 90.56 69 PRO A N 1
ATOM 563 C CA . PRO A 1 69 ? 14.815 1.437 -13.543 1.00 90.56 69 PRO A CA 1
ATOM 564 C C . PRO A 1 69 ? 13.361 1.125 -13.137 1.00 90.56 69 PRO A C 1
ATOM 566 O O . PRO A 1 69 ? 12.401 1.689 -13.672 1.00 90.56 69 PRO A O 1
ATOM 569 N N . LYS A 1 70 ? 13.180 0.206 -12.179 1.00 93.31 70 LYS A N 1
ATOM 570 C CA . LYS A 1 70 ? 11.856 -0.114 -11.614 1.00 93.31 70 LYS A CA 1
ATOM 571 C C . LYS A 1 70 ? 11.268 1.144 -10.979 1.00 93.31 70 LYS A C 1
ATOM 573 O O . LYS A 1 70 ? 11.907 1.739 -10.120 1.00 93.31 70 LYS A O 1
ATOM 578 N N . VAL A 1 71 ? 10.055 1.520 -11.374 1.00 95.00 71 VAL A N 1
ATOM 579 C CA . VAL A 1 71 ? 9.401 2.732 -10.867 1.00 95.00 71 VAL A CA 1
ATOM 580 C C . VAL A 1 71 ? 8.452 2.360 -9.740 1.00 95.00 71 VAL A C 1
ATOM 582 O O . VAL A 1 71 ? 7.559 1.524 -9.910 1.00 95.00 71 VAL A O 1
ATOM 585 N N . VAL A 1 72 ? 8.638 3.006 -8.595 1.00 96.38 72 VAL A N 1
ATOM 586 C CA . VAL A 1 72 ? 7.731 2.981 -7.450 1.00 96.38 72 VAL A CA 1
ATOM 587 C C . VAL A 1 72 ? 7.376 4.429 -7.161 1.00 96.38 72 VAL A C 1
ATOM 589 O O . VAL A 1 72 ? 8.264 5.251 -6.971 1.00 96.38 72 VAL A O 1
ATOM 592 N N . GLN A 1 73 ? 6.086 4.745 -7.158 1.00 96.19 73 GLN A N 1
ATOM 593 C CA . GLN A 1 73 ? 5.605 6.071 -6.798 1.00 96.19 73 GLN A CA 1
ATOM 594 C C . GLN A 1 73 ? 4.535 5.915 -5.729 1.00 96.19 73 GLN A C 1
ATOM 596 O O . GLN A 1 73 ? 3.554 5.197 -5.935 1.00 96.19 73 GLN A O 1
ATOM 601 N N . ILE A 1 74 ? 4.748 6.562 -4.587 1.00 96.81 74 ILE A N 1
ATOM 602 C CA . ILE A 1 74 ? 3.860 6.518 -3.428 1.00 96.81 74 ILE A CA 1
ATOM 603 C C . ILE A 1 74 ? 3.659 7.944 -2.938 1.00 96.81 74 ILE A C 1
ATOM 605 O O . ILE A 1 74 ? 4.620 8.684 -2.747 1.00 96.81 74 ILE A O 1
ATOM 609 N N . ASP A 1 75 ? 2.406 8.308 -2.711 1.00 97.06 75 ASP A N 1
ATOM 610 C CA . ASP A 1 75 ? 2.062 9.501 -1.958 1.00 97.06 75 ASP A CA 1
ATOM 611 C C . ASP A 1 75 ? 2.273 9.224 -0.461 1.00 97.06 75 ASP A C 1
ATOM 613 O O . ASP A 1 75 ? 1.495 8.518 0.191 1.00 97.06 75 ASP A O 1
ATOM 617 N N . HIS A 1 76 ? 3.380 9.740 0.073 1.00 95.38 76 HIS A N 1
ATOM 618 C CA . HIS A 1 76 ? 3.769 9.531 1.465 1.00 95.38 76 HIS A CA 1
ATOM 619 C C . HIS A 1 76 ? 2.880 10.286 2.458 1.00 95.38 76 HIS A C 1
ATOM 621 O O . HIS A 1 76 ? 2.717 9.822 3.591 1.00 95.38 76 HIS A O 1
ATOM 627 N N . GLU A 1 77 ? 2.279 11.404 2.051 1.00 96.69 77 GLU A N 1
ATOM 628 C CA . GLU A 1 77 ? 1.354 12.163 2.891 1.00 96.69 77 GLU A CA 1
ATOM 629 C C . GLU A 1 77 ? 0.081 11.343 3.110 1.00 96.69 77 GLU A C 1
ATOM 631 O O . GLU A 1 77 ? -0.312 11.058 4.247 1.00 96.69 77 GLU A O 1
ATOM 636 N N . ARG A 1 78 ? -0.503 10.846 2.016 1.00 97.19 78 ARG A N 1
ATOM 637 C CA . ARG A 1 78 ? -1.695 9.994 2.071 1.00 97.19 78 ARG A CA 1
ATOM 638 C C . ARG A 1 78 ? -1.412 8.671 2.764 1.00 97.19 78 ARG A C 1
ATOM 640 O O . ARG A 1 78 ? -2.225 8.224 3.574 1.00 97.19 78 ARG A O 1
ATOM 647 N N . LEU A 1 79 ? -0.257 8.054 2.516 1.00 96.12 79 LEU A N 1
ATOM 648 C CA . LEU A 1 79 ? 0.134 6.832 3.220 1.00 96.12 79 LEU A CA 1
ATOM 649 C C . LEU A 1 79 ? 0.209 7.050 4.740 1.00 96.12 79 LEU A C 1
ATOM 651 O O . LEU A 1 79 ? -0.283 6.218 5.506 1.00 96.12 79 LEU A O 1
ATOM 655 N N . SER A 1 80 ? 0.794 8.168 5.175 1.00 95.81 80 SER A N 1
ATOM 656 C CA . SER A 1 80 ? 0.930 8.509 6.595 1.00 95.81 80 SER A CA 1
ATOM 657 C C . SER A 1 80 ? -0.427 8.752 7.252 1.00 95.81 80 SER A C 1
ATOM 659 O O . SER A 1 80 ? -0.680 8.230 8.339 1.00 95.81 80 SER A O 1
ATOM 661 N N . TYR A 1 81 ? -1.329 9.456 6.564 1.00 96.00 81 TYR A N 1
ATOM 662 C CA . TYR A 1 81 ? -2.715 9.627 6.999 1.00 96.00 81 TYR A CA 1
ATOM 663 C C . TYR A 1 81 ? -3.433 8.281 7.162 1.00 96.00 81 TYR A C 1
ATOM 665 O O . TYR A 1 81 ? -4.014 7.995 8.206 1.00 96.00 81 TYR A O 1
ATOM 673 N N . TRP A 1 82 ? -3.364 7.403 6.160 1.00 95.25 82 TRP A N 1
ATOM 674 C CA . TRP A 1 82 ? -4.061 6.119 6.235 1.00 95.25 82 TRP A CA 1
ATOM 675 C C . TRP A 1 82 ? -3.513 5.219 7.343 1.00 95.25 82 TRP A C 1
ATOM 677 O O . TRP A 1 82 ? -4.276 4.524 8.017 1.00 95.25 82 TRP A O 1
ATOM 687 N N . LYS A 1 83 ? -2.203 5.276 7.592 1.00 93.56 83 LYS A N 1
ATOM 688 C CA . LYS A 1 83 ? -1.581 4.590 8.724 1.00 93.56 83 LYS A CA 1
ATOM 689 C C . LYS A 1 83 ? -2.060 5.155 10.066 1.00 93.56 83 LYS A C 1
ATOM 691 O O . LYS A 1 83 ? -2.322 4.369 10.973 1.00 93.56 83 LYS A O 1
ATOM 696 N N . SER A 1 84 ? -2.211 6.478 10.197 1.00 92.12 84 SER A N 1
ATOM 697 C CA . SER A 1 84 ? -2.663 7.103 11.451 1.00 92.12 84 SER A CA 1
ATOM 698 C C . SER A 1 84 ? -4.112 6.755 11.797 1.00 92.12 84 SER A C 1
ATOM 700 O O . SER A 1 84 ? -4.431 6.568 12.968 1.00 92.12 84 SER A O 1
ATOM 702 N N . VAL A 1 85 ? -4.975 6.573 10.793 1.00 91.00 85 VAL A N 1
ATOM 703 C CA . VAL A 1 85 ? -6.368 6.149 11.013 1.00 91.00 85 VAL A CA 1
ATOM 704 C C . VAL A 1 85 ? -6.522 4.642 11.248 1.00 91.00 85 VAL A C 1
ATOM 706 O O . VAL A 1 85 ? -7.633 4.196 11.530 1.00 91.00 85 VAL A O 1
ATOM 709 N N . GLY A 1 86 ? -5.437 3.860 11.171 1.00 90.44 86 GLY A N 1
ATOM 710 C CA . GLY A 1 86 ? -5.410 2.432 11.507 1.00 90.44 86 GLY A CA 1
ATOM 711 C C . GLY A 1 86 ? -5.337 1.470 10.319 1.00 90.44 86 GLY A C 1
ATOM 712 O O . GLY A 1 86 ? -5.496 0.263 10.517 1.00 90.44 86 GLY A O 1
ATOM 713 N N . ALA A 1 87 ? -5.086 1.958 9.098 1.00 94.81 87 ALA A N 1
ATOM 714 C CA . ALA A 1 87 ? -4.902 1.080 7.949 1.00 94.81 87 ALA A CA 1
ATOM 715 C C . ALA A 1 87 ? -3.589 0.291 8.062 1.00 94.81 87 ALA A C 1
ATOM 717 O O . ALA A 1 87 ? -2.523 0.844 8.343 1.00 94.81 87 ALA A O 1
ATOM 718 N N . LYS A 1 88 ? -3.654 -1.012 7.785 1.00 94.38 88 LYS A N 1
ATOM 719 C CA . LYS A 1 88 ? -2.471 -1.886 7.747 1.00 94.38 88 LYS A CA 1
ATOM 720 C C . LYS A 1 88 ? -1.872 -1.919 6.348 1.00 94.38 88 LYS A C 1
ATOM 722 O O . LYS A 1 88 ? -2.602 -1.844 5.367 1.00 94.38 88 LYS A O 1
ATOM 727 N N . MET A 1 89 ? -0.561 -2.083 6.222 1.00 96.06 89 MET A N 1
ATOM 728 C CA . MET A 1 89 ? 0.069 -2.335 4.924 1.00 96.06 89 MET A CA 1
ATOM 729 C C . MET A 1 89 ? 0.233 -3.839 4.693 1.00 96.06 89 MET A C 1
ATOM 731 O O . MET A 1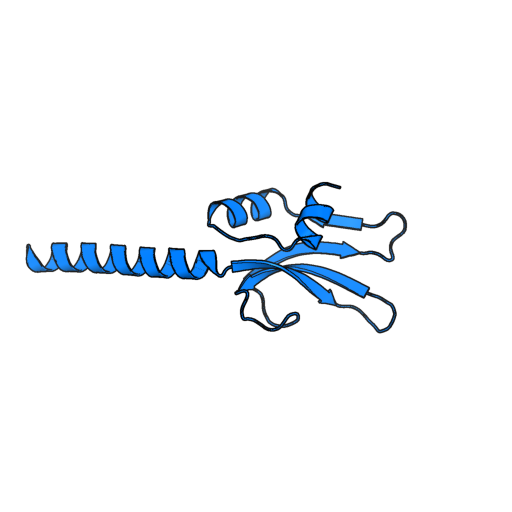 89 ? 0.454 -4.605 5.624 1.00 96.06 89 MET A O 1
ATOM 735 N N . SER A 1 90 ? 0.131 -4.277 3.439 1.00 96.00 90 SER A N 1
ATOM 736 C CA . SER A 1 90 ? 0.590 -5.620 3.058 1.00 96.00 90 SER A CA 1
ATOM 737 C C . SER A 1 90 ? 2.122 -5.682 3.023 1.00 96.00 90 SER A C 1
ATOM 739 O O . SER A 1 90 ? 2.760 -4.708 2.624 1.00 96.00 90 SER A O 1
ATOM 741 N N . GLU A 1 91 ? 2.712 -6.841 3.327 1.00 96.06 91 GLU A N 1
ATOM 742 C CA . GLU A 1 91 ? 4.174 -7.034 3.393 1.00 96.06 91 GLU A CA 1
ATOM 743 C C . GLU A 1 91 ? 4.912 -6.515 2.142 1.00 96.06 91 GLU A C 1
ATOM 745 O O . GLU A 1 91 ? 5.969 -5.889 2.225 1.00 96.06 91 GLU A O 1
ATOM 750 N N . ARG A 1 92 ? 4.344 -6.729 0.945 1.00 95.44 92 ARG A N 1
ATOM 751 C CA . ARG A 1 92 ? 4.971 -6.258 -0.297 1.00 95.44 92 ARG A CA 1
ATOM 752 C C . ARG A 1 92 ? 4.972 -4.734 -0.408 1.00 95.44 92 ARG A C 1
ATOM 754 O O . ARG A 1 92 ? 5.957 -4.192 -0.904 1.00 95.44 92 ARG A O 1
ATOM 761 N N . VAL A 1 93 ? 3.901 -4.070 0.032 1.00 96.12 93 VAL A N 1
ATOM 762 C CA . VAL A 1 93 ? 3.815 -2.602 0.061 1.00 96.12 93 VAL A CA 1
ATOM 763 C C . VAL A 1 93 ? 4.817 -2.040 1.066 1.00 96.12 93 VAL A C 1
ATOM 765 O O . VAL A 1 93 ? 5.513 -1.096 0.721 1.00 96.12 93 VAL A O 1
ATOM 768 N N . GLU A 1 94 ? 4.990 -2.669 2.233 1.00 96.06 94 GLU A N 1
ATOM 769 C CA . GLU A 1 94 ? 5.993 -2.239 3.223 1.00 96.06 94 GLU A CA 1
ATOM 770 C C . GLU A 1 94 ? 7.425 -2.290 2.689 1.00 96.06 94 GLU A C 1
ATOM 772 O O . GLU A 1 94 ? 8.237 -1.414 2.980 1.00 96.06 94 GLU A O 1
ATOM 777 N N . LYS A 1 95 ? 7.751 -3.321 1.901 1.00 95.38 95 LYS A N 1
ATOM 778 C CA . LYS A 1 95 ? 9.064 -3.428 1.250 1.00 95.38 95 LYS A CA 1
ATOM 779 C C . LYS A 1 95 ? 9.253 -2.350 0.183 1.00 95.38 95 LYS A C 1
ATOM 781 O O . LYS A 1 95 ? 10.353 -1.841 0.037 1.00 95.38 95 LYS A O 1
ATOM 786 N N . LEU A 1 96 ? 8.196 -2.025 -0.565 1.00 93.69 96 LEU A N 1
ATOM 787 C CA . LEU A 1 96 ? 8.234 -0.997 -1.609 1.00 93.69 96 LEU A CA 1
ATOM 788 C C . LEU A 1 96 ? 8.299 0.422 -1.040 1.00 93.69 96 LEU A C 1
ATOM 790 O O . LEU A 1 96 ? 8.936 1.269 -1.643 1.00 93.69 96 LEU A O 1
ATOM 794 N N . SER A 1 97 ? 7.671 0.686 0.107 1.00 91.00 97 SER A N 1
ATOM 795 C CA . SER A 1 97 ? 7.655 2.021 0.718 1.00 91.00 97 SER A CA 1
ATOM 796 C C . SER A 1 97 ? 8.976 2.431 1.372 1.00 91.00 97 SER A C 1
ATOM 798 O O . SER A 1 97 ? 9.095 3.567 1.813 1.00 91.00 97 SER A O 1
ATOM 800 N N . LYS A 1 98 ? 9.922 1.497 1.519 1.00 88.31 98 LYS A N 1
ATOM 801 C CA . LYS A 1 98 ? 11.243 1.714 2.134 1.00 88.31 98 LYS A CA 1
ATOM 802 C C . LYS A 1 98 ? 12.376 1.815 1.106 1.00 88.31 98 LYS A C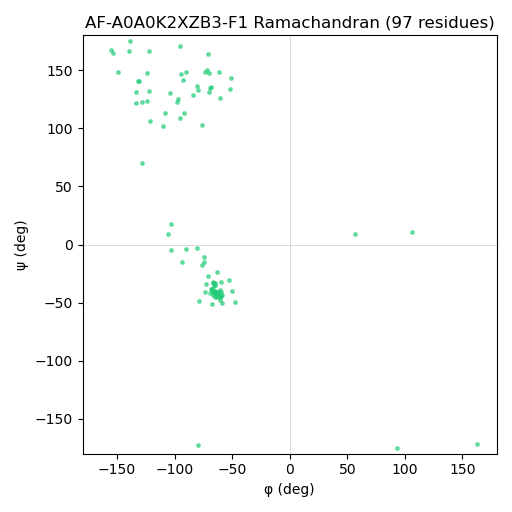 1
ATOM 804 O O . LYS A 1 98 ? 13.523 1.974 1.509 1.00 88.31 98 LYS A O 1
ATOM 809 N N . GLN A 1 99 ? 12.061 1.595 -0.168 1.00 77.25 99 GLN A N 1
ATOM 810 C CA . GLN A 1 99 ? 13.017 1.484 -1.264 1.00 77.25 99 GLN A CA 1
ATOM 811 C C . GLN A 1 99 ? 13.204 2.837 -1.939 1.00 77.25 99 GLN A C 1
ATOM 813 O O . GLN A 1 99 ? 14.360 3.121 -2.313 1.00 77.25 99 GLN A O 1
#

pLDDT: mean 90.74, std 8.0, range [66.69, 98.0]

Organism: NCBI:txid1578720

Nearest PDB structures (foldseek):
  8whx-assembly1_q  TM=9.764E-01  e=1.305E-08  Mycolicibacterium smegmatis MC2 155
  8cdv-assembly1_P  TM=9.679E-01  e=2.219E-08  Bacillus subtilis subsp. subtilis str. 168
  7nhn-assembly1_q  TM=9.593E-01  e=2.076E-08  Listeria monocytogenes EGD-e
  8uu6-assembly1_p  TM=9.634E-01  e=4.030E-08  Listeria innocua
  6w6p-assembly1_p  TM=9.451E-01  e=7.821E-08  Enterococcus faecalis OG1RF

Secondary structure (DSSP, 8-state):
-HHHHHHHHHHHHHHHHHHHHHHHTEEEEEEEEEETTEEEEEEEEEETTS-TTS--SEEEEEEETTSSSPEEEE-HHHHHHHHHTTPEEPHHHHHHTT-

Radius of gyration: 18.06 Å; Cα contacts (8 Å, |Δi|>4): 143; chains: 1; bounding box: 49×29×50 Å

Mean predicted aligned error: 6.09 Å

Sequence (99 aa):
MLKQSLLLEKSTIIENLQQTKRNAMTIVRLTRSGRKKKPFYRIVVTDSRKRRDGGWIESIGYYNPLSNPKVVQIDHERLSYWKSVGAKMSERVEKLSKQ